Protein AF-X1ETN4-F1 (afdb_monomer_lite)

Structure (mmCIF, N/CA/C/O backbone):
data_AF-X1ETN4-F1
#
_entry.id   AF-X1ETN4-F1
#
loop_
_atom_site.group_PDB
_atom_site.id
_atom_site.type_symbol
_atom_site.label_atom_id
_atom_site.label_alt_id
_atom_site.label_comp_id
_atom_site.label_asym_id
_atom_site.label_entity_id
_atom_site.label_seq_id
_atom_site.pdbx_PDB_ins_code
_atom_site.Cartn_x
_atom_site.Cartn_y
_atom_site.Cartn_z
_atom_site.occupancy
_atom_site.B_iso_or_equiv
_atom_site.auth_seq_id
_atom_site.auth_comp_id
_atom_site.auth_asym_id
_atom_site.auth_atom_id
_atom_site.pdbx_PDB_model_num
ATOM 1 N N . MET A 1 1 ? -18.928 32.142 12.075 1.00 30.44 1 MET A N 1
ATOM 2 C CA . MET A 1 1 ? -20.300 32.038 11.541 1.00 30.44 1 MET A CA 1
ATOM 3 C C . MET A 1 1 ? -20.176 31.551 10.101 1.00 30.44 1 MET A C 1
ATOM 5 O O . MET A 1 1 ? -19.579 32.283 9.334 1.00 30.44 1 MET A O 1
ATOM 9 N N . VAL A 1 2 ? -20.582 30.291 9.838 1.00 30.86 2 VAL A N 1
ATOM 10 C CA . VAL A 1 2 ? -21.242 29.748 8.613 1.00 30.86 2 VAL A CA 1
ATOM 11 C C . VAL A 1 2 ? -20.652 30.211 7.255 1.00 30.86 2 VAL A C 1
ATOM 13 O O . VAL A 1 2 ? -20.646 31.397 6.988 1.00 30.86 2 VAL A O 1
ATOM 16 N N . LEU A 1 3 ? -20.233 29.414 6.263 1.00 30.58 3 LEU A N 1
ATOM 17 C CA . LEU A 1 3 ? -20.355 27.997 5.885 1.00 30.58 3 LEU A CA 1
ATOM 18 C C . LEU A 1 3 ? -19.811 27.899 4.432 1.00 30.58 3 LEU A C 1
ATOM 20 O O . LEU A 1 3 ? -19.770 28.910 3.739 1.00 30.58 3 LEU A O 1
ATOM 24 N N . MET A 1 4 ? -19.550 26.680 3.939 1.00 28.02 4 MET A N 1
ATOM 25 C CA . MET A 1 4 ? -19.381 26.313 2.509 1.00 28.02 4 MET A CA 1
ATOM 26 C C . MET A 1 4 ? -18.023 26.708 1.885 1.00 28.02 4 MET A C 1
ATOM 28 O O . MET A 1 4 ? -17.620 27.855 1.900 1.00 28.02 4 MET A O 1
ATOM 32 N N . ARG A 1 5 ? -17.243 25.814 1.266 1.00 34.69 5 ARG A N 1
ATOM 33 C CA . ARG A 1 5 ? -17.623 24.678 0.414 1.00 34.69 5 ARG A CA 1
ATOM 34 C C . ARG A 1 5 ? -16.649 23.498 0.591 1.00 34.69 5 ARG A C 1
ATOM 36 O O . ARG A 1 5 ? -15.653 23.393 -0.112 1.00 34.69 5 ARG A O 1
ATOM 43 N N . LYS A 1 6 ? -16.974 22.566 1.491 1.00 36.00 6 LYS A N 1
ATOM 44 C CA . LYS A 1 6 ? -16.513 21.168 1.419 1.00 36.00 6 LYS A CA 1
ATOM 45 C C . LYS A 1 6 ? -17.610 20.371 0.710 1.00 36.00 6 LYS A C 1
ATOM 47 O O . LYS A 1 6 ? -18.482 19.814 1.359 1.00 36.00 6 LYS A O 1
ATOM 52 N N . PHE A 1 7 ? -17.638 20.436 -0.618 1.00 32.41 7 PHE A N 1
ATOM 53 C CA . PHE A 1 7 ? -18.608 19.716 -1.456 1.00 32.41 7 PHE A CA 1
ATOM 54 C C . PHE A 1 7 ? -17.966 19.313 -2.794 1.00 32.41 7 PHE A C 1
ATOM 56 O O . PHE A 1 7 ? -18.530 19.502 -3.864 1.00 32.41 7 PHE A O 1
ATOM 63 N N . VAL A 1 8 ? -16.750 18.759 -2.737 1.00 37.81 8 VAL A N 1
ATOM 64 C CA . VAL A 1 8 ? -16.295 17.827 -3.781 1.00 37.81 8 VAL A CA 1
ATOM 65 C C . VAL A 1 8 ? -16.588 16.435 -3.237 1.00 37.81 8 VAL A C 1
ATOM 67 O O . VAL A 1 8 ? -15.765 15.741 -2.649 1.00 37.81 8 VAL A O 1
ATOM 70 N N . THR A 1 9 ? -17.879 16.147 -3.293 1.00 37.56 9 THR A N 1
ATOM 71 C CA . THR A 1 9 ? -18.594 14.960 -2.858 1.00 37.56 9 THR A CA 1
ATOM 72 C C . THR A 1 9 ? -18.119 13.751 -3.661 1.00 37.56 9 THR A C 1
ATOM 74 O O . THR A 1 9 ? -18.360 13.689 -4.860 1.00 37.56 9 THR A O 1
ATOM 77 N N . TRP A 1 10 ? -17.421 12.821 -3.000 1.00 40.84 10 TRP A N 1
ATOM 78 C CA . TRP A 1 10 ? -17.730 11.385 -2.818 1.00 40.84 10 TRP A CA 1
ATOM 79 C C . TRP A 1 10 ? -18.190 10.486 -3.983 1.00 40.84 10 TRP A C 1
ATOM 81 O O . TRP A 1 10 ? -18.099 9.268 -3.879 1.00 40.84 10 TRP A O 1
ATOM 91 N N . ILE A 1 11 ? -18.635 11.028 -5.106 1.00 35.44 11 ILE A N 1
ATOM 92 C CA . ILE A 1 11 ? -19.142 10.277 -6.251 1.00 35.44 11 ILE A CA 1
ATOM 93 C C . ILE A 1 11 ? -18.001 9.921 -7.213 1.00 35.44 11 ILE A C 1
ATOM 95 O O . ILE A 1 11 ? -18.063 8.886 -7.865 1.00 35.44 11 ILE A O 1
ATOM 99 N N . SER A 1 12 ? -16.900 10.679 -7.236 1.00 38.19 12 SER A N 1
ATOM 100 C CA . SER A 1 12 ? -15.812 10.431 -8.190 1.00 38.19 12 SER A CA 1
ATOM 101 C C . SER A 1 12 ? -15.029 9.144 -7.911 1.00 38.19 12 SER A C 1
ATOM 103 O O . SER A 1 12 ? -14.755 8.412 -8.847 1.00 38.19 12 SER A O 1
ATOM 105 N N . LEU A 1 13 ? -14.705 8.798 -6.660 1.00 41.38 13 LEU A N 1
ATOM 106 C CA . LEU A 1 13 ? -13.880 7.606 -6.383 1.00 41.38 13 LEU A CA 1
ATOM 107 C C . LEU A 1 13 ? -14.630 6.278 -6.551 1.00 41.38 13 LEU A C 1
ATOM 109 O O . LEU A 1 13 ? -14.029 5.294 -6.975 1.00 41.38 13 LEU A O 1
ATOM 113 N N . ILE A 1 14 ? -15.942 6.258 -6.299 1.00 42.84 14 ILE A N 1
ATOM 114 C CA . ILE A 1 14 ? -16.769 5.057 -6.486 1.00 42.84 14 ILE A CA 1
ATOM 115 C C . ILE A 1 14 ? -17.262 4.947 -7.944 1.00 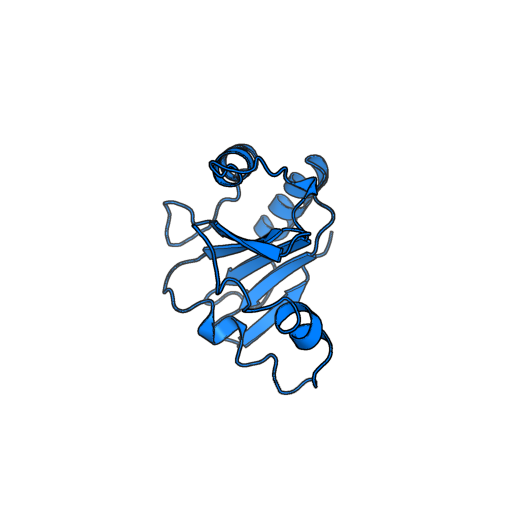42.84 14 ILE A C 1
ATOM 117 O O . ILE A 1 14 ? -17.285 3.838 -8.478 1.00 42.84 14 ILE A O 1
ATOM 121 N N . LEU A 1 15 ? -17.524 6.058 -8.661 1.00 37.41 15 LEU A N 1
ATOM 122 C CA . LEU A 1 15 ? -17.746 5.989 -10.119 1.00 37.41 15 LEU A CA 1
ATOM 123 C C . LEU A 1 15 ? -16.477 5.650 -10.921 1.00 37.41 15 LEU A C 1
ATOM 125 O O . LEU A 1 15 ? -16.603 5.082 -12.004 1.00 37.41 15 LEU A O 1
ATOM 129 N N . ILE A 1 16 ? -15.263 5.892 -10.407 1.00 47.34 16 ILE A N 1
ATOM 130 C CA . ILE A 1 16 ? -14.006 5.481 -11.072 1.00 47.34 16 ILE A CA 1
ATOM 131 C C . ILE A 1 16 ? -13.896 3.949 -11.231 1.00 47.34 16 ILE A C 1
ATOM 133 O O . ILE A 1 16 ? -13.210 3.471 -12.138 1.00 47.34 16 ILE A O 1
ATOM 137 N N . PHE A 1 17 ? -14.618 3.154 -10.435 1.00 43.12 17 PHE A N 1
ATOM 138 C CA . PHE A 1 17 ? -14.657 1.699 -10.615 1.00 43.12 17 PHE A CA 1
ATOM 139 C C . PHE A 1 17 ? -15.750 1.204 -11.577 1.00 43.12 17 PHE A C 1
ATOM 141 O O . PHE A 1 17 ? -15.640 0.069 -12.041 1.00 43.12 17 PHE A O 1
ATOM 148 N N . SER A 1 18 ? -16.735 2.039 -11.944 1.00 34.75 18 SER A N 1
ATOM 149 C CA . SER A 1 18 ? -17.891 1.631 -12.764 1.00 34.75 18 SER A CA 1
ATOM 150 C C . SER A 1 18 ? -17.960 2.260 -14.16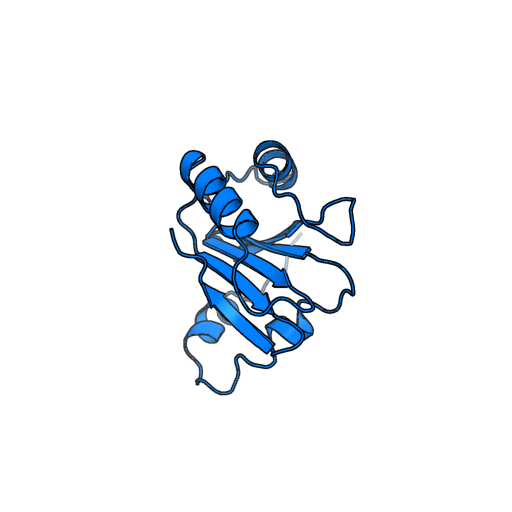5 1.00 34.75 18 SER A C 1
ATOM 152 O O . SER A 1 18 ? -18.863 1.922 -14.931 1.00 34.75 18 SER A O 1
ATOM 154 N N . VAL A 1 19 ? -17.028 3.140 -14.547 1.00 35.66 19 VAL A N 1
ATOM 155 C CA . VAL A 1 19 ? -17.011 3.760 -15.883 1.00 35.66 19 VAL A CA 1
ATOM 156 C C . VAL A 1 19 ? -15.902 3.144 -16.731 1.00 35.66 19 VAL A C 1
ATOM 158 O O . VAL A 1 19 ? -14.733 3.468 -16.561 1.00 35.66 19 VAL A O 1
ATOM 161 N N . SER A 1 20 ? -16.312 2.251 -17.637 1.00 36.12 20 SER A N 1
ATOM 162 C CA . SER A 1 20 ? -15.638 1.792 -18.864 1.00 36.12 20 SER A CA 1
ATOM 163 C C . SER A 1 20 ? -14.123 1.529 -18.798 1.00 36.12 20 SER A C 1
ATOM 165 O O . SER A 1 20 ? -13.312 2.425 -18.576 1.00 36.12 20 SER A O 1
ATOM 167 N N . MET A 1 21 ? -13.739 0.303 -19.158 1.00 38.09 21 MET A N 1
ATOM 168 C CA . MET A 1 21 ? -12.380 -0.246 -19.333 1.00 38.09 21 MET A CA 1
ATOM 169 C C . MET A 1 21 ? -11.331 0.617 -20.083 1.00 38.09 21 MET A C 1
ATOM 171 O O . MET A 1 21 ? -10.188 0.193 -20.191 1.00 38.09 21 MET A O 1
ATOM 175 N N . TRP A 1 22 ? -11.673 1.809 -20.576 1.00 36.47 22 TRP A N 1
ATOM 176 C CA . TRP A 1 22 ? -10.802 2.726 -21.319 1.00 36.47 22 TRP A CA 1
ATOM 177 C C . TRP A 1 22 ? -10.362 3.976 -20.522 1.00 36.47 22 TRP A C 1
ATOM 179 O O . TRP A 1 22 ? -9.412 4.643 -20.918 1.00 36.47 22 TRP A O 1
ATOM 189 N N . GLY A 1 23 ? -10.984 4.287 -19.373 1.00 38.00 23 GLY A N 1
ATOM 190 C CA . GLY A 1 23 ? -10.666 5.481 -18.563 1.00 38.00 23 GLY A CA 1
ATOM 191 C C . GLY A 1 23 ? -9.622 5.285 -17.449 1.00 38.00 23 GLY A C 1
ATOM 192 O O . GLY A 1 23 ? -9.083 6.262 -16.930 1.00 38.00 23 GLY A O 1
ATOM 193 N N . LYS A 1 24 ? -9.300 4.034 -17.085 1.00 47.88 24 LYS A N 1
ATOM 194 C CA . LYS A 1 24 ? -8.376 3.709 -15.973 1.00 47.88 24 LYS A CA 1
ATOM 195 C C . LYS A 1 24 ? -6.908 4.047 -16.264 1.00 47.88 24 LYS A C 1
ATOM 197 O O . LYS A 1 24 ? -6.150 4.312 -15.338 1.00 47.88 24 LYS A O 1
ATOM 202 N N . ILE A 1 25 ? -6.543 4.122 -17.543 1.00 48.12 25 ILE A N 1
ATOM 203 C CA . ILE A 1 25 ? -5.175 4.336 -18.046 1.00 48.12 25 ILE A CA 1
ATOM 204 C C . ILE A 1 25 ? -4.629 5.734 -17.666 1.00 48.12 25 ILE A C 1
ATOM 206 O O . ILE A 1 25 ? -3.425 5.953 -17.665 1.00 48.12 25 ILE A O 1
ATOM 210 N N . ASN A 1 26 ? -5.481 6.696 -17.286 1.00 54.69 26 ASN A N 1
ATOM 211 C CA . ASN A 1 26 ? -5.055 8.079 -17.015 1.00 54.69 26 ASN A CA 1
ATOM 212 C C . ASN A 1 26 ? -5.159 8.540 -15.556 1.00 54.69 26 ASN A C 1
ATOM 214 O O . ASN A 1 26 ? -4.799 9.679 -15.266 1.00 54.69 26 ASN A O 1
ATOM 218 N N . PHE A 1 27 ? -5.686 7.722 -14.643 1.00 63.88 27 PHE A N 1
ATOM 219 C CA . PHE A 1 27 ? -5.867 8.160 -13.256 1.00 63.88 27 PHE A CA 1
ATOM 220 C C . PHE A 1 27 ? -4.584 7.986 -12.437 1.00 63.88 27 PHE A C 1
ATOM 222 O O . PHE A 1 27 ? -4.079 8.956 -11.877 1.00 63.88 27 PHE A O 1
ATOM 229 N N . PHE A 1 28 ? -4.010 6.780 -12.423 1.00 65.25 28 PHE A N 1
ATOM 230 C CA . PHE A 1 28 ? -2.799 6.505 -11.645 1.00 65.25 28 PHE A CA 1
ATOM 231 C C . PHE A 1 28 ? -1.563 7.201 -12.216 1.00 65.25 28 PHE A C 1
ATOM 233 O O . PHE A 1 28 ? -0.763 7.723 -11.452 1.00 65.25 28 PHE A O 1
ATOM 240 N N . SER A 1 29 ? -1.445 7.330 -13.538 1.00 61.12 29 SER A N 1
ATOM 241 C CA . SER A 1 29 ? -0.358 8.097 -14.164 1.00 61.12 29 SER A CA 1
ATOM 242 C C . SER A 1 29 ? -0.346 9.579 -13.768 1.00 61.12 29 SER A C 1
ATOM 244 O O . SER A 1 29 ? 0.720 10.185 -13.713 1.00 61.12 29 SER A O 1
ATOM 246 N N . LYS A 1 30 ? -1.513 10.157 -13.447 1.00 68.00 30 LYS A N 1
ATOM 247 C CA . LYS A 1 30 ? -1.636 11.519 -12.903 1.00 68.00 30 LYS A CA 1
ATOM 248 C C . LYS A 1 30 ? -1.445 11.583 -11.389 1.00 68.00 30 LYS A C 1
ATOM 250 O O . LYS A 1 30 ? -1.058 12.631 -10.887 1.00 68.00 30 LYS A O 1
ATOM 255 N N . LEU A 1 31 ? -1.746 10.496 -10.675 1.00 68.12 31 LEU A N 1
ATOM 256 C CA . LEU A 1 31 ? -1.572 10.395 -9.224 1.00 68.12 31 LEU A CA 1
ATOM 257 C C . LEU A 1 31 ? -0.097 10.185 -8.842 1.00 68.12 31 LEU A C 1
ATOM 259 O O . LEU A 1 31 ? 0.374 10.779 -7.882 1.00 68.12 31 LEU A O 1
ATOM 263 N N . PHE A 1 32 ? 0.630 9.378 -9.618 1.00 70.69 32 PHE A N 1
ATOM 264 C CA . PHE A 1 32 ? 2.033 9.023 -9.403 1.00 70.69 32 PHE A CA 1
ATOM 265 C C . PHE A 1 32 ? 2.941 9.793 -10.364 1.00 70.69 32 PHE A C 1
ATOM 267 O O . PHE A 1 32 ? 3.436 9.274 -11.373 1.00 70.69 32 PHE A O 1
ATOM 274 N N . THR A 1 33 ? 3.140 11.069 -10.057 1.00 72.19 33 THR A N 1
ATOM 275 C CA . THR A 1 33 ? 4.007 11.955 -10.852 1.00 72.19 33 THR A CA 1
ATOM 276 C C . THR A 1 33 ? 5.475 11.804 -10.473 1.00 72.19 33 THR A C 1
ATOM 278 O O . THR A 1 33 ? 6.357 12.038 -11.299 1.00 72.19 33 THR A O 1
ATOM 281 N N . GLU A 1 34 ? 5.730 11.337 -9.257 1.00 70.31 34 GLU A N 1
ATOM 282 C CA . GLU A 1 34 ? 7.042 11.300 -8.640 1.00 70.31 34 GLU A CA 1
ATOM 283 C C . GLU A 1 34 ? 7.991 10.304 -9.335 1.00 70.31 34 GLU A C 1
ATOM 285 O O . GLU A 1 34 ? 7.535 9.329 -9.950 1.00 70.31 34 GLU A O 1
ATOM 290 N N . PRO A 1 35 ? 9.313 10.556 -9.283 1.00 69.69 35 PRO A N 1
ATOM 291 C CA . PRO A 1 35 ? 10.344 9.638 -9.760 1.00 69.69 35 PRO A CA 1
ATOM 292 C C . PRO A 1 35 ? 10.795 8.630 -8.685 1.00 69.69 35 PRO A C 1
ATOM 294 O O . PRO A 1 35 ? 11.785 7.944 -8.900 1.00 69.69 35 PRO A O 1
ATOM 297 N N . ILE A 1 36 ? 10.080 8.556 -7.555 1.00 74.44 36 ILE A N 1
ATOM 298 C CA . ILE A 1 36 ? 10.363 7.669 -6.418 1.00 74.44 36 ILE A CA 1
ATOM 299 C C . ILE A 1 36 ? 9.196 6.716 -6.164 1.00 74.44 36 ILE A C 1
ATOM 301 O O . ILE A 1 36 ? 8.059 6.979 -6.588 1.00 74.44 36 ILE A O 1
ATOM 305 N N . GLU A 1 37 ? 9.464 5.596 -5.502 1.00 77.06 37 GLU A N 1
ATOM 306 C CA . GLU A 1 37 ? 8.407 4.673 -5.094 1.00 77.06 37 GLU A CA 1
ATOM 307 C C . GLU A 1 37 ? 7.590 5.294 -3.949 1.00 77.06 37 GLU A C 1
ATOM 309 O O . GLU A 1 37 ? 8.123 5.815 -2.972 1.00 77.06 37 GLU A O 1
ATOM 314 N N . VAL A 1 38 ? 6.265 5.264 -4.080 1.00 83.56 38 VAL A N 1
ATOM 315 C CA . VAL A 1 38 ? 5.277 5.810 -3.145 1.00 83.56 38 VAL A CA 1
ATOM 316 C C . VAL A 1 38 ? 4.145 4.797 -2.908 1.00 83.56 38 VAL A C 1
ATOM 318 O O . VAL A 1 38 ? 3.688 4.080 -3.800 1.00 83.56 38 VAL A O 1
ATOM 321 N N . LEU A 1 39 ? 3.631 4.773 -1.681 1.00 86.88 39 LEU A N 1
ATOM 322 C CA . LEU A 1 39 ? 2.373 4.129 -1.326 1.00 86.88 39 LEU A CA 1
ATOM 323 C C . LEU A 1 39 ? 1.278 5.185 -1.216 1.00 86.88 39 LEU A C 1
ATOM 325 O O . LEU A 1 39 ? 1.367 6.115 -0.411 1.00 86.88 39 LEU A O 1
ATOM 329 N N . TYR A 1 40 ? 0.205 5.004 -1.976 1.00 89.50 40 TYR A N 1
ATOM 330 C CA . TYR A 1 40 ? -1.054 5.699 -1.739 1.00 89.50 40 TYR A CA 1
ATOM 331 C C . TYR A 1 40 ? -2.000 4.779 -0.990 1.00 89.50 40 TYR A C 1
ATOM 333 O O . TYR A 1 40 ? -2.251 3.647 -1.395 1.00 89.50 40 TYR A O 1
ATOM 341 N N . ILE A 1 41 ? -2.538 5.282 0.108 1.00 90.88 41 ILE A N 1
ATOM 342 C CA . ILE A 1 41 ? -3.394 4.538 1.019 1.00 90.88 41 ILE A CA 1
ATOM 343 C C . ILE A 1 41 ? -4.736 5.259 1.052 1.00 90.88 41 ILE A C 1
ATOM 345 O O . ILE A 1 41 ? -4.799 6.471 1.239 1.00 90.88 41 ILE A O 1
ATOM 349 N N . ILE A 1 42 ? -5.817 4.520 0.843 1.00 91.25 42 ILE A N 1
ATOM 350 C CA . ILE A 1 42 ? -7.179 5.043 0.859 1.00 91.25 42 ILE A CA 1
ATOM 351 C C . ILE A 1 42 ? -7.926 4.329 1.971 1.00 91.25 42 ILE A C 1
ATOM 353 O O . ILE A 1 42 ? -8.029 3.100 1.977 1.00 91.25 42 ILE A O 1
ATOM 357 N N . MET A 1 43 ? -8.463 5.101 2.904 1.00 92.75 43 MET A N 1
ATOM 358 C CA . MET A 1 43 ? -9.251 4.587 4.017 1.00 92.75 43 MET A CA 1
ATOM 359 C C . MET A 1 43 ? -10.681 4.259 3.574 1.00 92.75 43 MET A C 1
ATOM 361 O O . MET A 1 43 ? -11.156 4.726 2.541 1.00 92.75 43 MET A O 1
ATOM 365 N N . LYS A 1 44 ? -11.408 3.468 4.368 1.00 91.56 44 LYS A N 1
ATOM 366 C CA . LYS A 1 44 ? -12.815 3.103 4.111 1.00 91.56 44 LYS A CA 1
ATOM 367 C C . LYS A 1 44 ? -13.765 4.297 4.054 1.00 91.56 44 LYS A C 1
ATOM 369 O O . LYS A 1 44 ? -14.797 4.215 3.399 1.00 91.56 44 LYS A O 1
ATOM 374 N N . ASP A 1 45 ? -13.418 5.396 4.715 1.00 88.12 45 ASP A N 1
ATOM 375 C CA . ASP A 1 45 ? -14.139 6.667 4.622 1.00 88.12 45 ASP A CA 1
ATOM 376 C C . ASP A 1 45 ? -13.604 7.584 3.507 1.00 88.12 45 ASP A C 1
ATOM 378 O O . ASP A 1 45 ? -13.918 8.770 3.468 1.00 88.12 45 ASP A O 1
ATOM 382 N N . GLY A 1 46 ? -12.776 7.052 2.609 1.00 84.94 46 GLY A N 1
ATOM 383 C CA . GLY A 1 46 ? -12.224 7.772 1.470 1.00 84.94 46 GLY A CA 1
ATOM 384 C C . GLY A 1 46 ? -11.077 8.724 1.804 1.00 84.94 46 GLY A C 1
ATOM 385 O O . GLY A 1 46 ? -10.584 9.381 0.887 1.00 84.94 46 GLY A O 1
ATOM 386 N N . ALA A 1 47 ? -10.629 8.817 3.062 1.00 86.50 47 ALA A N 1
ATOM 387 C CA . ALA A 1 47 ? -9.482 9.651 3.405 1.00 86.50 47 ALA A CA 1
ATOM 388 C C . ALA A 1 47 ? -8.204 9.139 2.705 1.00 86.50 47 ALA A C 1
ATOM 390 O O . ALA A 1 47 ? -7.894 7.949 2.809 1.00 86.50 47 ALA A O 1
ATOM 391 N N . PRO A 1 48 ? -7.460 10.001 1.988 1.00 88.50 48 PRO A N 1
ATOM 392 C CA . PRO A 1 48 ? -6.211 9.611 1.350 1.00 88.50 48 PRO A CA 1
ATOM 393 C C . PRO A 1 48 ? -5.009 9.860 2.268 1.00 88.50 48 PRO A C 1
ATOM 395 O O . PRO A 1 48 ? -4.924 10.884 2.946 1.00 88.50 48 PRO A O 1
ATOM 398 N N . PHE A 1 49 ? -4.041 8.953 2.216 1.00 87.56 49 PHE A N 1
ATOM 399 C CA . PHE A 1 49 ? -2.726 9.075 2.832 1.00 87.56 49 PHE A CA 1
ATOM 400 C C . PHE A 1 49 ? -1.651 8.742 1.800 1.00 87.56 49 PHE A C 1
ATOM 402 O O . PHE A 1 49 ? -1.858 7.929 0.898 1.00 87.56 49 PHE A O 1
ATOM 409 N N . ARG A 1 50 ? -0.491 9.379 1.945 1.00 85.12 50 ARG A N 1
ATOM 410 C CA . ARG A 1 50 ? 0.693 9.141 1.122 1.00 85.12 50 ARG A CA 1
ATOM 411 C C . ARG A 1 50 ? 1.830 8.723 2.043 1.00 85.12 50 ARG A C 1
ATOM 413 O O . ARG A 1 50 ? 2.099 9.418 3.020 1.00 85.12 50 ARG A O 1
ATOM 420 N N . TYR A 1 51 ? 2.485 7.617 1.726 1.00 81.88 51 TYR A N 1
ATOM 421 C CA . TYR A 1 51 ? 3.623 7.090 2.470 1.00 81.88 51 TYR A CA 1
ATOM 422 C C . TYR A 1 51 ? 4.787 6.841 1.509 1.00 81.88 51 TYR A C 1
ATOM 424 O O . TYR A 1 51 ? 4.594 6.355 0.402 1.00 81.88 51 TYR A O 1
ATOM 432 N N . THR A 1 52 ? 5.993 7.201 1.926 1.00 73.75 52 THR A N 1
ATOM 433 C CA . THR A 1 52 ? 7.242 6.960 1.196 1.00 73.75 52 THR A CA 1
ATOM 434 C C . THR A 1 52 ? 8.302 6.591 2.223 1.00 73.75 52 THR A C 1
ATOM 436 O O . THR A 1 52 ? 8.276 7.121 3.336 1.00 73.75 52 THR A O 1
ATOM 439 N N . SER A 1 53 ? 9.213 5.687 1.879 1.00 67.50 53 SER A N 1
ATOM 440 C CA . SER A 1 53 ? 10.419 5.449 2.676 1.00 67.50 53 SER A CA 1
ATOM 441 C C . SER A 1 53 ? 11.445 6.562 2.413 1.00 67.50 53 SER A C 1
ATOM 443 O O . SER A 1 53 ? 11.333 7.314 1.442 1.00 67.50 53 SER A O 1
ATOM 445 N N . PHE A 1 54 ? 12.444 6.678 3.293 1.00 56.75 54 PHE A N 1
ATOM 446 C CA . PHE A 1 54 ? 13.612 7.546 3.079 1.00 56.75 54 PHE A CA 1
ATOM 447 C C . PHE A 1 54 ? 14.546 7.029 1.973 1.00 56.75 54 PHE A C 1
ATOM 449 O O . PHE A 1 54 ? 15.317 7.804 1.416 1.00 56.75 54 PHE A O 1
ATOM 456 N N . ASP A 1 55 ? 14.492 5.729 1.671 1.00 56.88 55 ASP A N 1
ATOM 457 C CA . ASP A 1 55 ? 15.215 5.119 0.558 1.00 56.88 55 ASP A CA 1
ATOM 458 C C . ASP A 1 55 ? 14.342 5.220 -0.699 1.00 56.88 55 ASP A C 1
ATOM 460 O O . ASP A 1 55 ? 13.462 4.397 -0.936 1.00 56.88 55 ASP A O 1
ATOM 464 N N . GLU A 1 56 ? 14.558 6.278 -1.480 1.00 55.66 56 GLU A N 1
ATOM 465 C CA . GLU A 1 56 ? 13.776 6.648 -2.672 1.00 55.66 56 GLU A CA 1
ATOM 466 C C . GLU A 1 56 ? 13.698 5.550 -3.756 1.00 55.66 56 GLU A C 1
ATOM 468 O O . GLU A 1 56 ? 12.899 5.664 -4.689 1.00 55.66 56 GLU A O 1
ATOM 473 N N . ASN A 1 57 ? 14.501 4.486 -3.629 1.00 54.94 57 ASN A N 1
ATOM 474 C CA . ASN A 1 57 ? 14.548 3.360 -4.558 1.00 54.94 57 ASN A CA 1
ATOM 475 C C . ASN A 1 57 ? 13.727 2.140 -4.121 1.00 54.94 57 ASN A C 1
ATOM 477 O O . ASN A 1 57 ? 13.518 1.261 -4.954 1.00 54.94 57 ASN A O 1
ATOM 481 N N . ARG A 1 58 ? 13.334 2.034 -2.840 1.00 61.72 58 ARG A N 1
ATOM 482 C CA . ARG A 1 58 ? 12.581 0.886 -2.306 1.00 61.72 58 ARG A CA 1
ATOM 483 C C . ARG A 1 58 ? 11.693 1.285 -1.140 1.00 61.72 58 ARG A C 1
ATOM 485 O O . ARG A 1 58 ? 12.183 1.751 -0.106 1.00 61.72 58 ARG A O 1
ATOM 492 N N . ILE A 1 59 ? 10.399 0.990 -1.232 1.00 69.75 59 ILE A N 1
ATOM 493 C CA . ILE A 1 59 ? 9.509 1.148 -0.077 1.00 69.75 59 ILE A CA 1
ATOM 494 C C . ILE A 1 59 ? 9.552 -0.083 0.815 1.00 69.75 59 ILE A C 1
ATOM 496 O O . ILE A 1 59 ? 9.014 -1.145 0.498 1.00 69.75 59 ILE A O 1
ATOM 500 N N . TRP A 1 60 ? 10.115 0.099 2.005 1.00 70.19 60 TRP A N 1
ATOM 501 C CA . TRP A 1 60 ? 9.899 -0.832 3.099 1.00 70.19 60 TRP A CA 1
ATOM 502 C C . TRP A 1 60 ? 8.661 -0.424 3.895 1.00 70.19 60 TRP A C 1
ATOM 504 O O . TRP A 1 60 ? 8.634 0.621 4.543 1.00 70.19 60 TRP A O 1
ATOM 514 N N . LEU A 1 61 ? 7.624 -1.253 3.843 1.00 75.56 61 LEU A N 1
ATOM 515 C CA . LEU A 1 61 ? 6.359 -0.997 4.517 1.00 75.56 61 LEU A CA 1
ATOM 516 C C . LEU A 1 61 ? 6.443 -1.496 5.969 1.00 75.56 61 LEU A C 1
ATOM 518 O O . LEU A 1 61 ? 6.171 -2.659 6.259 1.00 75.56 61 LEU A O 1
ATOM 522 N N . ASN A 1 62 ? 6.857 -0.619 6.889 1.00 82.38 62 ASN A N 1
ATOM 523 C CA . ASN A 1 62 ? 6.834 -0.902 8.325 1.00 82.38 62 ASN A CA 1
ATOM 524 C C . ASN A 1 62 ? 5.439 -0.600 8.896 1.00 82.38 62 ASN A C 1
ATOM 526 O O . ASN A 1 62 ? 4.983 0.546 8.877 1.00 82.38 62 ASN A O 1
ATOM 530 N N . VAL A 1 63 ? 4.758 -1.623 9.420 1.00 85.38 63 VAL A N 1
ATOM 531 C CA . VAL A 1 63 ? 3.376 -1.485 9.901 1.00 85.38 63 VAL A CA 1
ATOM 532 C C . VAL A 1 63 ? 3.259 -0.523 11.087 1.00 85.38 63 VAL A C 1
ATOM 534 O O . VAL A 1 63 ? 2.325 0.276 11.122 1.00 85.38 63 VAL A O 1
ATOM 537 N N . GLU A 1 64 ? 4.208 -0.520 12.026 1.00 84.38 64 GLU A N 1
ATOM 538 C CA . GLU A 1 64 ? 4.170 0.410 13.161 1.00 84.38 64 GLU A CA 1
ATOM 539 C C . GLU A 1 64 ? 4.329 1.866 12.715 1.00 84.38 64 GLU A C 1
ATOM 541 O O . GLU A 1 64 ? 3.658 2.763 13.231 1.00 84.38 64 GLU A O 1
ATOM 546 N N . GLU A 1 65 ? 5.222 2.123 11.759 1.00 83.50 65 GLU A N 1
ATOM 547 C CA . GLU A 1 65 ? 5.392 3.456 11.182 1.00 83.50 65 GLU A CA 1
ATOM 548 C C . GLU A 1 65 ? 4.154 3.884 10.403 1.00 83.50 65 GLU A C 1
ATOM 550 O O . GLU A 1 65 ? 3.714 5.029 10.534 1.00 83.50 65 GLU A O 1
ATOM 555 N N . MET A 1 66 ? 3.546 2.962 9.655 1.00 86.69 66 MET A N 1
ATOM 556 C CA . MET A 1 66 ? 2.283 3.208 8.972 1.00 86.69 66 MET A CA 1
ATOM 557 C C . MET A 1 66 ? 1.182 3.572 9.975 1.00 86.69 66 MET A C 1
ATOM 559 O O . MET A 1 66 ? 0.525 4.594 9.809 1.00 86.69 66 MET A O 1
ATOM 563 N N . GLU A 1 67 ? 1.021 2.829 11.069 1.00 87.38 67 GLU A N 1
ATOM 564 C CA . GL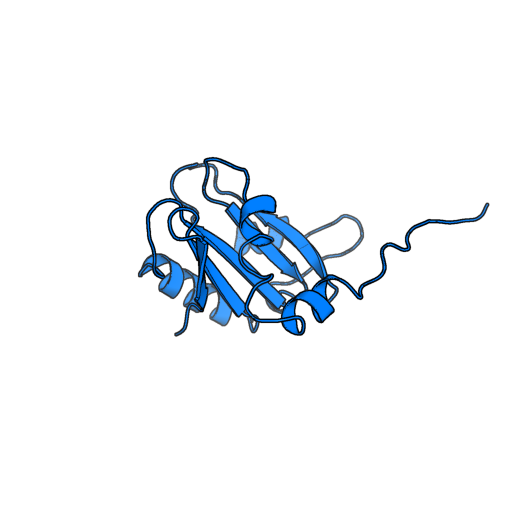U A 1 67 ? 0.048 3.152 12.122 1.00 87.38 67 GLU A CA 1
ATOM 565 C C . GLU A 1 67 ? 0.304 4.503 12.805 1.00 87.38 67 GLU A C 1
ATOM 567 O O . GLU A 1 67 ? -0.636 5.163 13.263 1.00 87.38 67 GLU A O 1
ATOM 572 N N . ARG A 1 68 ? 1.565 4.942 12.894 1.00 85.06 68 ARG A N 1
ATOM 573 C CA . ARG A 1 68 ? 1.905 6.297 13.359 1.00 85.06 68 ARG A CA 1
ATOM 574 C C . ARG A 1 68 ? 1.532 7.348 12.311 1.00 85.06 68 ARG A C 1
ATOM 576 O O . ARG A 1 68 ? 0.959 8.368 12.683 1.00 85.06 68 ARG A O 1
ATOM 583 N N . GLY A 1 69 ? 1.806 7.089 11.031 1.00 84.25 69 GLY A N 1
ATOM 584 C CA . GLY A 1 69 ? 1.484 7.976 9.907 1.00 84.25 69 GLY A CA 1
ATOM 585 C C . GLY A 1 69 ? -0.015 8.104 9.617 1.00 84.25 69 GLY A C 1
ATOM 586 O O . GLY A 1 69 ? -0.467 9.126 9.108 1.00 84.25 69 GLY A O 1
ATOM 587 N N . LEU A 1 70 ? -0.810 7.111 10.016 1.00 87.75 70 LEU A N 1
ATOM 588 C CA . LEU A 1 70 ? -2.272 7.099 9.920 1.00 87.75 70 LEU A CA 1
ATOM 589 C C . LEU A 1 70 ? -2.975 7.881 11.050 1.00 87.75 70 LEU A C 1
ATOM 591 O O . LEU A 1 70 ? -4.190 7.774 11.244 1.00 87.75 70 LEU A O 1
ATOM 595 N N . ARG A 1 71 ? -2.230 8.684 11.818 1.00 86.25 71 ARG A N 1
ATOM 596 C CA . ARG A 1 71 ? -2.780 9.583 12.838 1.00 86.25 71 ARG A CA 1
ATOM 597 C C . ARG A 1 71 ? -2.905 10.992 12.275 1.00 86.25 71 ARG A C 1
ATOM 599 O O . ARG A 1 71 ? -1.910 11.613 11.919 1.00 86.25 71 ARG A O 1
ATOM 606 N N . THR A 1 72 ? -4.121 11.518 12.251 1.00 76.81 72 THR A N 1
ATOM 607 C CA . THR A 1 72 ? -4.392 12.935 11.989 1.00 76.81 72 THR A CA 1
ATOM 608 C C . THR A 1 72 ? -4.813 13.626 13.292 1.00 76.81 72 THR A C 1
ATOM 610 O O . THR A 1 72 ? -5.165 12.939 14.256 1.00 76.81 72 THR A O 1
ATOM 613 N N . PRO A 1 73 ? -4.800 14.971 13.364 1.00 79.94 73 PRO A N 1
ATOM 614 C CA . PRO A 1 73 ? -5.287 15.693 14.544 1.00 79.94 73 PRO A CA 1
ATOM 615 C C . PRO A 1 73 ? -6.734 15.339 14.919 1.00 79.94 73 PRO A C 1
ATOM 617 O O . PRO A 1 73 ? -7.077 15.305 16.097 1.00 79.94 73 PRO A O 1
ATOM 620 N N . ASP A 1 74 ? -7.557 15.036 13.913 1.00 80.81 74 ASP A N 1
ATOM 621 C CA . ASP A 1 74 ? -8.997 14.821 14.070 1.00 80.81 74 ASP A CA 1
ATOM 622 C C . ASP A 1 74 ? -9.379 13.339 14.199 1.00 80.81 74 ASP A C 1
ATOM 624 O O . ASP A 1 74 ? -10.490 13.016 14.623 1.00 80.81 74 ASP A O 1
ATOM 628 N N . LYS A 1 75 ? -8.496 12.416 13.791 1.00 83.94 75 LYS A N 1
ATOM 629 C CA . LYS A 1 75 ? -8.809 10.987 13.736 1.00 83.94 75 LYS A CA 1
ATOM 630 C C . LYS A 1 75 ? -7.565 10.114 13.830 1.00 83.94 75 LYS A C 1
ATOM 632 O O . LYS A 1 75 ? -6.539 10.358 13.204 1.00 83.94 75 LYS A O 1
ATOM 637 N N . LYS A 1 76 ? -7.697 9.015 14.566 1.00 89.44 76 LYS A N 1
ATOM 638 C CA . LYS A 1 76 ? -6.707 7.941 14.610 1.00 89.44 76 LYS A CA 1
ATOM 639 C C . LYS A 1 76 ? -7.240 6.756 13.821 1.00 89.44 76 LYS A C 1
ATOM 641 O O . LYS A 1 76 ? -8.178 6.106 14.277 1.00 89.44 76 LYS A O 1
ATOM 646 N N . TYR A 1 77 ? -6.664 6.497 12.654 1.00 92.00 77 TYR A N 1
ATOM 647 C CA . TYR A 1 77 ? -7.011 5.317 11.876 1.00 92.00 77 TYR A CA 1
ATOM 648 C C . TYR A 1 77 ? -6.168 4.108 12.289 1.00 92.00 77 TYR A C 1
ATOM 650 O O . TYR A 1 77 ? -5.063 4.248 12.816 1.00 92.00 77 TYR A O 1
ATOM 658 N N . SER A 1 78 ? -6.703 2.920 12.031 1.00 93.50 78 SER A N 1
ATOM 659 C CA . SER A 1 78 ? -6.014 1.636 12.145 1.00 93.50 78 SER A CA 1
ATOM 660 C C . SER A 1 78 ? -5.733 1.036 10.765 1.00 93.50 78 SER A C 1
ATOM 662 O O . SER A 1 78 ? -6.370 1.404 9.775 1.00 93.50 78 SER A O 1
ATOM 664 N N . ILE A 1 79 ? -4.841 0.045 10.694 1.00 94.75 79 ILE A N 1
ATOM 665 C CA . ILE A 1 79 ? -4.609 -0.739 9.467 1.00 94.75 79 ILE A CA 1
ATOM 666 C C . ILE A 1 79 ? -5.909 -1.373 8.947 1.00 94.75 79 ILE A C 1
ATOM 668 O O . ILE A 1 79 ? -6.151 -1.439 7.741 1.00 94.75 79 ILE A O 1
ATOM 672 N N . SER A 1 80 ? -6.799 -1.783 9.853 1.00 95.31 80 SER A N 1
ATOM 673 C CA . SER A 1 80 ? -8.093 -2.371 9.496 1.00 95.31 80 SER A CA 1
ATOM 674 C C . SER A 1 80 ? -9.070 -1.384 8.841 1.00 95.31 80 SER A C 1
ATOM 676 O O . SER A 1 80 ? -10.045 -1.812 8.213 1.00 95.31 80 SER A O 1
ATOM 678 N N . ASP A 1 81 ? -8.814 -0.078 8.949 1.00 94.94 81 ASP A N 1
ATOM 679 C CA . ASP A 1 81 ? -9.602 0.976 8.306 1.00 94.94 81 ASP A CA 1
ATOM 680 C C . ASP A 1 81 ? -9.161 1.246 6.867 1.00 94.94 81 ASP A C 1
ATOM 682 O O . ASP A 1 81 ? -9.849 1.972 6.148 1.00 94.94 81 ASP A O 1
ATOM 686 N N . ILE A 1 82 ? -8.038 0.677 6.427 1.00 94.50 82 ILE A N 1
ATOM 687 C CA . ILE A 1 82 ? -7.556 0.842 5.060 1.00 94.50 82 ILE A CA 1
ATOM 688 C C . ILE A 1 82 ? -8.453 0.039 4.109 1.00 94.50 82 ILE A C 1
ATOM 690 O O . ILE A 1 82 ? -8.706 -1.151 4.310 1.00 94.50 82 ILE A O 1
ATOM 694 N N . ALA A 1 83 ? -8.930 0.695 3.053 1.00 93.94 83 ALA A N 1
ATOM 695 C CA . ALA A 1 83 ? -9.685 0.072 1.972 1.00 93.94 83 ALA A CA 1
ATOM 696 C C . ALA A 1 83 ? -8.784 -0.346 0.805 1.00 93.94 83 ALA A C 1
ATOM 698 O O . ALA A 1 83 ? -8.979 -1.423 0.243 1.00 93.94 83 ALA A O 1
ATOM 699 N N . ILE A 1 84 ? -7.818 0.495 0.425 1.00 93.56 84 ILE A N 1
ATOM 700 C CA . ILE A 1 84 ? -6.937 0.258 -0.725 1.00 93.56 84 ILE A CA 1
ATOM 701 C C . ILE A 1 84 ? -5.525 0.752 -0.396 1.00 93.56 84 ILE A C 1
ATOM 703 O O . ILE A 1 84 ? -5.363 1.841 0.147 1.00 93.56 84 ILE A O 1
ATOM 707 N N . ILE A 1 85 ? -4.516 -0.029 -0.766 1.00 92.44 85 ILE A N 1
ATOM 708 C CA . ILE A 1 85 ? -3.109 0.365 -0.851 1.00 92.44 85 ILE A CA 1
ATOM 709 C C . ILE A 1 85 ? -2.702 0.266 -2.320 1.00 92.44 85 ILE A C 1
ATOM 711 O O . ILE A 1 85 ? -3.028 -0.717 -2.983 1.00 92.44 85 ILE A O 1
ATOM 715 N N . ILE A 1 86 ? -2.015 1.281 -2.834 1.00 91.31 86 ILE A N 1
ATOM 716 C CA . ILE A 1 86 ? -1.478 1.318 -4.193 1.00 91.31 86 ILE A CA 1
ATOM 717 C C . ILE A 1 86 ? 0.013 1.633 -4.100 1.00 91.31 86 ILE A C 1
ATOM 719 O O . ILE A 1 86 ? 0.375 2.729 -3.682 1.00 91.31 86 ILE A O 1
ATOM 723 N N . HIS A 1 87 ? 0.855 0.688 -4.500 1.00 89.88 87 HIS A N 1
ATOM 724 C CA . HIS A 1 87 ? 2.308 0.821 -4.571 1.00 89.88 87 HIS A CA 1
ATOM 725 C C . HIS A 1 87 ? 2.721 1.068 -6.021 1.00 89.88 87 HIS A C 1
ATOM 727 O O . HIS A 1 87 ? 2.375 0.261 -6.884 1.00 89.88 87 HIS A O 1
ATOM 733 N N . ASN A 1 88 ? 3.413 2.170 -6.330 1.00 87.25 88 ASN A N 1
ATOM 734 C CA . ASN A 1 88 ? 3.953 2.345 -7.681 1.00 87.25 88 ASN A CA 1
ATOM 735 C C . ASN A 1 88 ? 5.329 1.711 -7.844 1.00 87.25 88 ASN A C 1
ATOM 737 O O . ASN A 1 88 ? 6.264 2.052 -7.133 1.00 87.25 88 ASN A O 1
ATOM 741 N N . HIS A 1 89 ? 5.456 0.907 -8.893 1.00 84.88 89 HIS A N 1
ATOM 742 C CA . HIS A 1 89 ? 6.729 0.436 -9.420 1.00 84.88 89 HIS A CA 1
ATOM 743 C C . HIS A 1 89 ? 7.096 1.231 -10.671 1.00 84.88 89 HIS A C 1
ATOM 745 O O . HIS A 1 89 ? 6.238 1.548 -11.504 1.00 84.88 89 HIS A O 1
ATOM 751 N N . PHE A 1 90 ? 8.379 1.536 -10.854 1.00 78.31 90 PHE A N 1
ATOM 752 C CA . PHE A 1 90 ? 8.843 2.193 -12.084 1.00 78.31 90 PHE A CA 1
ATOM 753 C C . PHE A 1 90 ? 9.024 1.211 -13.225 1.00 78.31 90 PHE A C 1
ATOM 755 O O . PHE A 1 90 ? 8.560 1.466 -14.337 1.00 78.31 90 PHE A O 1
ATOM 762 N N . ILE A 1 91 ? 9.724 0.113 -12.948 1.00 73.81 91 ILE A N 1
ATOM 763 C CA . ILE A 1 91 ? 10.195 -0.833 -13.959 1.00 73.81 91 ILE A CA 1
ATOM 764 C C . ILE A 1 91 ? 9.475 -2.165 -13.801 1.00 73.81 91 ILE A C 1
ATOM 766 O O . ILE A 1 91 ? 8.968 -2.688 -14.797 1.00 73.81 91 ILE A O 1
ATOM 770 N N . GLU A 1 92 ? 9.420 -2.678 -12.574 1.00 75.38 92 GLU A N 1
ATOM 771 C CA . GLU A 1 92 ? 8.786 -3.952 -12.250 1.00 75.38 92 GLU A CA 1
ATOM 772 C C . GLU A 1 92 ? 7.312 -3.927 -12.654 1.00 75.38 92 GLU A C 1
ATOM 774 O O . GLU A 1 92 ? 6.588 -2.950 -12.447 1.00 75.38 92 GLU A O 1
ATOM 779 N N . ASP A 1 93 ? 6.907 -4.966 -13.372 1.00 72.19 93 ASP A N 1
ATOM 780 C CA . ASP A 1 93 ? 5.592 -5.103 -13.975 1.00 72.19 93 ASP A CA 1
ATOM 781 C C . ASP A 1 93 ? 4.720 -6.119 -13.246 1.00 72.19 93 ASP A C 1
ATOM 783 O O . ASP A 1 93 ? 3.641 -6.416 -13.739 1.00 72.19 93 ASP A O 1
ATOM 787 N N . GLU A 1 94 ? 5.141 -6.613 -12.083 1.00 81.62 94 GLU A N 1
ATOM 788 C CA . GLU A 1 94 ? 4.402 -7.569 -11.262 1.00 81.62 94 GLU A CA 1
ATOM 789 C C . GLU A 1 94 ? 4.710 -7.364 -9.773 1.00 81.62 94 GLU A C 1
ATOM 791 O O . GLU A 1 94 ? 5.627 -6.636 -9.405 1.00 81.62 94 GLU A O 1
ATOM 796 N N . ALA A 1 95 ? 3.931 -8.008 -8.901 1.00 84.44 95 ALA A N 1
ATOM 797 C CA . ALA A 1 95 ? 4.191 -7.992 -7.466 1.00 84.44 95 ALA A CA 1
ATOM 798 C C . ALA A 1 95 ? 5.472 -8.771 -7.136 1.00 84.44 95 ALA A C 1
ATOM 800 O O . ALA A 1 95 ? 5.564 -9.967 -7.433 1.00 84.44 95 ALA A O 1
ATOM 801 N N . SER A 1 96 ? 6.412 -8.110 -6.467 1.00 86.12 96 SER A N 1
ATOM 802 C CA . SER A 1 96 ? 7.635 -8.724 -5.962 1.00 86.12 96 SER A CA 1
ATOM 803 C C . SER A 1 96 ? 7.339 -9.673 -4.791 1.00 86.12 96 SER A C 1
ATOM 805 O O . SER A 1 96 ? 6.278 -9.631 -4.155 1.00 86.12 96 SER A O 1
ATOM 807 N N . ASP A 1 97 ? 8.301 -10.531 -4.448 1.00 88.69 97 ASP A N 1
ATOM 808 C CA . ASP A 1 97 ? 8.197 -11.338 -3.227 1.00 88.69 97 ASP A CA 1
ATOM 809 C C . ASP A 1 97 ? 8.149 -10.463 -1.964 1.00 88.69 97 ASP A C 1
ATOM 811 O O . ASP A 1 97 ? 7.533 -10.854 -0.968 1.00 88.69 97 ASP A O 1
ATOM 815 N N . ASP A 1 98 ? 8.734 -9.262 -2.010 1.00 86.75 98 ASP A N 1
ATOM 816 C CA . ASP A 1 98 ? 8.625 -8.272 -0.939 1.00 86.75 98 ASP A CA 1
ATOM 817 C C . ASP A 1 98 ? 7.203 -7.727 -0.801 1.00 86.75 98 ASP A C 1
ATOM 819 O O . ASP A 1 98 ? 6.687 -7.699 0.316 1.00 86.75 98 ASP A O 1
ATOM 823 N N . ASP A 1 99 ? 6.517 -7.413 -1.902 1.00 88.69 99 ASP A N 1
ATOM 824 C CA . ASP A 1 99 ? 5.113 -6.976 -1.868 1.00 88.69 99 ASP A CA 1
ATOM 825 C C . ASP A 1 99 ? 4.212 -8.041 -1.225 1.00 88.69 99 ASP A C 1
ATOM 827 O O . ASP A 1 99 ? 3.349 -7.742 -0.394 1.00 88.69 99 ASP A O 1
ATOM 831 N N . ARG A 1 100 ? 4.444 -9.320 -1.550 1.00 91.12 100 ARG A N 1
ATOM 832 C CA . ARG A 1 100 ? 3.706 -10.445 -0.949 1.00 91.12 100 ARG A CA 1
ATOM 833 C C . ARG A 1 100 ? 4.014 -10.600 0.540 1.00 91.12 100 ARG A C 1
ATOM 835 O O . ARG A 1 100 ? 3.105 -10.866 1.330 1.00 91.12 100 ARG A O 1
ATOM 842 N N . ARG A 1 101 ? 5.278 -10.433 0.949 1.00 90.81 101 ARG A N 1
ATOM 843 C CA . ARG A 1 101 ? 5.669 -10.432 2.370 1.00 90.81 101 ARG A CA 1
ATOM 844 C C . ARG A 1 101 ? 4.995 -9.292 3.131 1.00 90.81 101 ARG A C 1
ATOM 846 O O . ARG A 1 101 ? 4.434 -9.537 4.198 1.00 90.81 101 ARG A O 1
ATOM 853 N N . GLN A 1 102 ? 4.992 -8.088 2.566 1.00 89.44 102 GLN A N 1
ATOM 854 C CA . GLN A 1 102 ? 4.338 -6.915 3.147 1.00 89.44 102 GLN A CA 1
ATOM 855 C C . GLN A 1 102 ? 2.821 -7.108 3.254 1.00 89.44 102 GLN A C 1
ATOM 857 O O . GLN A 1 102 ? 2.242 -6.809 4.297 1.00 89.44 102 GLN A O 1
ATOM 862 N N . LEU A 1 103 ? 2.170 -7.686 2.235 1.00 92.75 103 LEU A N 1
ATOM 863 C CA . LEU A 1 103 ? 0.746 -8.029 2.303 1.00 92.75 103 LEU A CA 1
ATOM 864 C C . LEU A 1 103 ? 0.453 -8.992 3.459 1.00 92.75 103 LEU A C 1
ATOM 866 O O . LEU A 1 103 ? -0.502 -8.786 4.209 1.00 92.75 103 LEU A O 1
ATOM 870 N N . LYS A 1 104 ? 1.264 -10.044 3.615 1.00 92.88 104 LYS A N 1
ATOM 871 C CA . LYS A 1 104 ? 1.114 -10.999 4.723 1.00 92.88 104 LYS A CA 1
ATOM 872 C C . LYS A 1 104 ? 1.244 -10.312 6.076 1.00 92.88 104 LYS A C 1
ATOM 874 O O . LYS A 1 104 ? 0.473 -10.622 6.982 1.00 92.88 104 LYS A O 1
ATOM 879 N N . ASP A 1 105 ? 2.185 -9.384 6.214 1.00 91.88 105 ASP A N 1
ATOM 880 C CA . ASP A 1 105 ? 2.371 -8.633 7.452 1.00 91.88 105 ASP A CA 1
ATOM 881 C C . ASP A 1 105 ? 1.176 -7.714 7.744 1.00 91.88 105 ASP A C 1
ATOM 883 O O . ASP A 1 105 ? 0.546 -7.820 8.794 1.00 91.88 105 ASP A O 1
ATOM 887 N N . LEU A 1 106 ? 0.735 -6.934 6.756 1.00 93.12 106 LEU A N 1
ATOM 888 C CA . LEU A 1 106 ? -0.475 -6.111 6.842 1.00 93.12 106 LEU A CA 1
ATOM 889 C C . LEU A 1 106 ? -1.711 -6.922 7.260 1.00 93.12 106 LEU A C 1
ATOM 891 O O . LEU A 1 106 ? -2.489 -6.488 8.115 1.00 93.12 106 LEU A O 1
ATOM 895 N N . LYS A 1 107 ? -1.896 -8.120 6.690 1.00 94.00 107 LYS A N 1
ATOM 896 C CA . LYS A 1 107 ? -3.009 -9.012 7.045 1.00 94.00 107 LYS A CA 1
ATOM 897 C C . LYS A 1 107 ? -2.967 -9.448 8.510 1.00 94.00 107 LYS A C 1
ATOM 899 O O . LYS A 1 107 ? -4.022 -9.486 9.143 1.00 94.00 107 LYS A O 1
ATOM 904 N N . LYS A 1 108 ? -1.784 -9.724 9.078 1.00 94.44 108 LYS A N 1
ATOM 905 C CA . LYS A 1 108 ? -1.640 -10.038 10.517 1.00 94.44 108 LYS A CA 1
ATOM 906 C C . LYS A 1 108 ? -2.113 -8.885 11.405 1.00 94.44 108 LYS A C 1
ATOM 908 O O . LYS A 1 108 ? -2.646 -9.1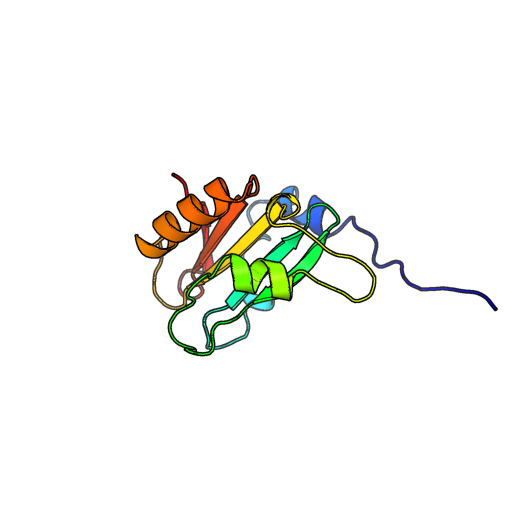31 12.482 1.00 94.44 108 LYS A O 1
ATOM 913 N N . HIS A 1 109 ? -1.986 -7.652 10.922 1.00 93.88 109 HIS A N 1
ATOM 914 C CA . HIS A 1 109 ? -2.440 -6.433 11.595 1.00 93.88 109 HIS A CA 1
ATOM 915 C C . HIS A 1 109 ? -3.882 -6.023 11.231 1.00 93.88 109 HIS A C 1
ATOM 917 O O . HIS A 1 109 ? -4.335 -4.924 11.547 1.00 93.88 109 HIS A O 1
ATOM 923 N N . GLY A 1 110 ? -4.646 -6.916 10.595 1.00 94.50 110 GLY A N 1
ATOM 924 C CA . GLY A 1 110 ? -6.075 -6.726 10.353 1.00 94.50 110 GLY A CA 1
ATOM 925 C C . GLY A 1 110 ? -6.421 -6.017 9.045 1.00 94.50 110 GLY A C 1
ATOM 926 O O . GLY A 1 110 ? -7.588 -5.660 8.853 1.00 94.50 110 GLY A O 1
ATOM 927 N N . PHE A 1 111 ? -5.459 -5.839 8.135 1.00 95.31 111 PHE A N 1
ATOM 928 C CA . PHE A 1 111 ? -5.735 -5.354 6.786 1.00 95.31 111 PHE A CA 1
ATOM 929 C C . PHE A 1 111 ? -6.676 -6.309 6.042 1.00 95.31 111 PHE A C 1
ATOM 931 O O . PHE A 1 111 ? -6.445 -7.517 5.975 1.00 95.31 111 PHE A O 1
ATOM 938 N N . LYS A 1 112 ? -7.744 -5.753 5.464 1.00 94.69 112 LYS A N 1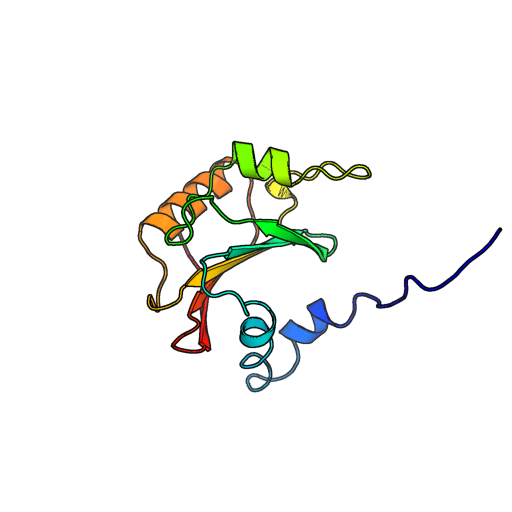
ATOM 939 C CA . LYS A 1 112 ? -8.750 -6.485 4.668 1.00 94.69 112 LYS A CA 1
ATOM 940 C C . LYS A 1 112 ? -9.044 -5.802 3.327 1.00 94.69 112 LYS A C 1
ATOM 942 O O . LYS A 1 112 ? -10.042 -6.122 2.686 1.00 94.69 112 LYS A O 1
ATOM 947 N N . GLY A 1 113 ? -8.235 -4.809 2.963 1.00 93.06 113 GLY A N 1
ATOM 948 C CA . GLY A 1 113 ? -8.400 -4.022 1.749 1.00 93.06 113 GLY A CA 1
ATOM 949 C C . GLY A 1 113 ? -7.755 -4.668 0.524 1.00 93.06 113 GLY A C 1
ATOM 950 O O . GLY A 1 113 ? -7.289 -5.806 0.564 1.00 93.06 113 GLY A O 1
ATOM 951 N N . LEU A 1 114 ? -7.711 -3.908 -0.569 1.00 94.12 114 LEU A N 1
ATOM 952 C CA . LEU A 1 114 ? -6.997 -4.277 -1.791 1.00 94.12 114 LEU A CA 1
ATOM 953 C C . LEU A 1 114 ? -5.556 -3.778 -1.731 1.00 94.12 114 LEU A C 1
ATOM 955 O O . LEU A 1 114 ? -5.338 -2.609 -1.425 1.00 94.12 114 LEU A O 1
ATOM 959 N N . PHE A 1 115 ? -4.589 -4.623 -2.080 1.00 93.00 115 PHE A N 1
ATOM 960 C CA . PHE A 1 115 ? -3.202 -4.204 -2.277 1.00 93.00 115 PHE A CA 1
ATOM 961 C C . PHE A 1 115 ? -2.878 -4.277 -3.770 1.00 93.00 115 PHE A C 1
ATOM 963 O O . PHE A 1 115 ? -2.826 -5.350 -4.365 1.00 93.00 115 PHE A O 1
ATOM 970 N N . LEU A 1 116 ? -2.725 -3.112 -4.390 1.00 91.75 116 LEU A N 1
ATOM 971 C CA . LEU A 1 116 ? -2.489 -2.949 -5.813 1.00 91.75 116 LEU A CA 1
ATOM 972 C C . LEU A 1 116 ? -1.050 -2.501 -6.082 1.00 91.75 116 LEU A C 1
ATOM 974 O O . LEU A 1 116 ? -0.545 -1.607 -5.411 1.00 91.75 116 LEU A O 1
ATOM 978 N N . ILE A 1 117 ? -0.435 -3.067 -7.113 1.00 89.62 117 ILE A N 1
ATOM 979 C CA . ILE A 1 117 ? 0.812 -2.578 -7.704 1.00 89.62 117 ILE A CA 1
ATOM 980 C C . ILE A 1 117 ? 0.465 -1.816 -8.972 1.00 89.62 117 ILE A C 1
ATOM 982 O O . ILE A 1 117 ? -0.244 -2.344 -9.824 1.00 89.62 117 ILE A O 1
ATOM 986 N N . TYR A 1 118 ? 0.955 -0.593 -9.120 1.00 88.62 118 TYR A N 1
ATOM 987 C CA . TYR A 1 118 ? 0.848 0.194 -10.342 1.00 88.62 118 TYR A CA 1
ATOM 988 C C . TYR A 1 118 ? 2.221 0.306 -11.012 1.00 88.62 118 TYR A C 1
ATOM 990 O O . TYR A 1 118 ? 3.107 0.990 -10.512 1.00 88.62 118 TYR A O 1
ATOM 998 N N . CYS A 1 119 ? 2.396 -0.329 -12.168 1.00 86.25 119 CYS A N 1
ATOM 999 C CA . CYS A 1 119 ? 3.628 -0.226 -12.944 1.00 86.25 119 CYS A CA 1
ATOM 1000 C C . CYS A 1 119 ? 3.567 1.002 -13.860 1.00 86.25 119 CYS A C 1
ATOM 1002 O O . CYS A 1 119 ? 2.795 1.028 -14.821 1.00 86.25 119 CYS A O 1
ATOM 1004 N N . LYS A 1 120 ? 4.414 2.007 -13.611 1.00 81.75 120 LYS A N 1
ATOM 1005 C CA . LYS A 1 120 ? 4.458 3.256 -14.390 1.00 81.75 120 LYS A CA 1
ATOM 1006 C C . LYS A 1 120 ? 4.877 3.018 -15.842 1.00 81.75 120 LYS A C 1
ATOM 1008 O O . LYS A 1 120 ? 4.281 3.605 -16.742 1.00 81.75 120 LYS A O 1
ATOM 1013 N N . ARG A 1 121 ? 5.858 2.136 -16.085 1.00 82.88 121 ARG A N 1
ATOM 1014 C CA . ARG A 1 121 ? 6.357 1.803 -17.435 1.00 82.88 121 ARG A CA 1
ATOM 1015 C C . ARG A 1 121 ? 5.282 1.193 -18.329 1.00 82.88 121 ARG A C 1
ATOM 1017 O O . ARG A 1 121 ? 5.204 1.534 -19.505 1.00 82.88 121 ARG A O 1
ATOM 1024 N N . THR A 1 122 ? 4.477 0.281 -17.790 1.00 84.31 122 THR A N 1
ATOM 1025 C CA . THR A 1 122 ? 3.446 -0.430 -18.566 1.00 84.31 122 THR A CA 1
ATOM 1026 C C . THR A 1 122 ? 2.057 0.188 -18.421 1.00 84.31 122 THR A C 1
ATOM 1028 O O . THR A 1 122 ? 1.160 -0.155 -19.190 1.00 84.31 122 THR A O 1
ATOM 1031 N N . ASN A 1 123 ? 1.884 1.103 -17.461 1.00 82.19 123 ASN A N 1
ATOM 1032 C CA . ASN A 1 123 ? 0.615 1.715 -17.077 1.00 82.19 123 ASN A CA 1
ATOM 1033 C C . ASN A 1 123 ? -0.464 0.675 -16.724 1.00 82.19 123 ASN A C 1
ATOM 1035 O O . ASN A 1 123 ? -1.644 0.817 -17.053 1.00 82.19 123 ASN A O 1
ATOM 1039 N N . LYS A 1 124 ? -0.030 -0.415 -16.087 1.00 83.88 124 LYS A N 1
ATOM 1040 C CA . LYS A 1 124 ? -0.885 -1.520 -15.650 1.00 83.88 124 LYS A CA 1
ATOM 1041 C C . LYS A 1 124 ? -0.973 -1.558 -14.135 1.00 83.88 124 LYS A C 1
ATOM 1043 O O . LYS A 1 124 ? -0.065 -1.120 -13.432 1.00 83.88 124 LYS A O 1
ATOM 1048 N N . THR A 1 125 ? -2.078 -2.113 -13.652 1.00 86.19 125 THR A N 1
ATOM 1049 C CA . THR A 1 125 ? -2.310 -2.342 -12.229 1.00 86.19 125 THR A CA 1
ATOM 1050 C C . THR A 1 125 ? -2.505 -3.827 -11.973 1.00 86.19 125 THR A C 1
ATOM 1052 O O . THR A 1 125 ? -3.294 -4.473 -12.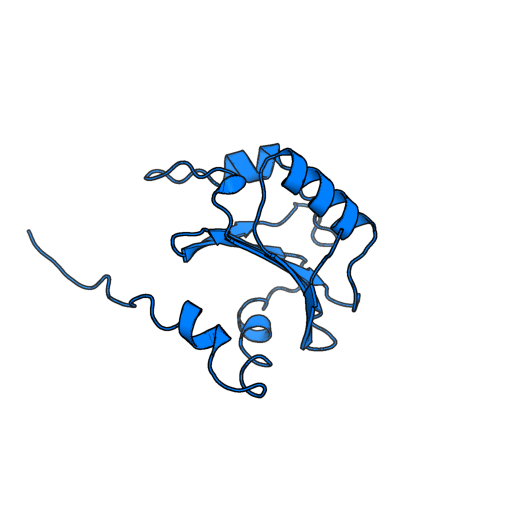662 1.00 86.19 125 THR A O 1
ATOM 1055 N N . TYR A 1 126 ? -1.828 -4.345 -10.957 1.00 87.31 126 TYR A N 1
ATOM 1056 C CA . TYR A 1 126 ? -1.838 -5.746 -10.562 1.00 87.31 126 TYR A CA 1
ATOM 1057 C C . TYR A 1 126 ? -2.345 -5.863 -9.135 1.00 87.31 126 TYR A C 1
ATOM 1059 O O . TYR A 1 126 ? -2.040 -5.025 -8.293 1.00 87.31 126 TYR A O 1
ATOM 1067 N N . HIS A 1 127 ? -3.139 -6.889 -8.856 1.00 88.25 127 HIS A N 1
ATOM 1068 C CA . HIS A 1 127 ? -3.594 -7.173 -7.502 1.00 88.25 127 HIS A CA 1
ATOM 1069 C C . HIS A 1 127 ? -2.600 -8.130 -6.845 1.00 88.25 127 HIS A C 1
ATOM 1071 O O . HIS A 1 127 ? -2.403 -9.236 -7.348 1.00 88.25 127 HIS A O 1
ATOM 1077 N N . VAL A 1 128 ? -1.997 -7.720 -5.728 1.00 88.12 128 VAL A N 1
ATOM 1078 C CA . VAL A 1 128 ? -1.190 -8.614 -4.896 1.00 88.12 128 VAL A CA 1
ATOM 1079 C C . VAL A 1 128 ? -2.137 -9.585 -4.203 1.00 88.12 128 VAL A C 1
ATOM 1081 O O . VAL A 1 128 ? -3.007 -9.179 -3.432 1.00 88.12 128 VAL A O 1
ATOM 1084 N N . GLN A 1 129 ? -1.980 -10.869 -4.500 1.00 84.50 129 GLN A N 1
ATOM 1085 C CA . GLN A 1 129 ? -2.705 -11.948 -3.840 1.00 84.50 129 GLN A CA 1
ATOM 1086 C C . GLN A 1 129 ? -1.746 -12.734 -2.944 1.00 84.50 129 GLN A C 1
ATOM 1088 O O . GLN A 1 129 ? -0.527 -12.664 -3.104 1.00 84.50 129 GLN A O 1
ATOM 1093 N N . ASP A 1 130 ? -2.328 -13.422 -1.971 1.00 66.56 130 ASP A N 1
ATOM 1094 C CA . ASP A 1 130 ? -1.636 -14.269 -0.998 1.00 66.56 130 ASP A CA 1
ATOM 1095 C C . ASP A 1 130 ? -1.692 -15.730 -1.439 1.00 66.56 130 ASP A C 1
ATOM 1097 O O . ASP A 1 130 ? -2.782 -16.123 -1.922 1.00 66.56 130 ASP A O 1
#

pLDDT: mean 74.36, std 20.4, range [28.02, 95.31]

Radius of gyration: 15.49 Å; chains: 1; bounding box: 36×46×36 Å

Secondary structure (DSSP, 8-state):
---------THHHHHTTTS-TTSGGGTHHHH--SSS--EEEEETT--EEEE--SSTT-----HHHHHHHTB-SS-B--GGGEEEEEEEESS--S--HHHHHHHHHHHHTT--SEEEEEETTTTEEEE---

Organism: NCBI:txid412755

Sequence (130 aa):
MVLMRKFVTWISLILIFSVSMWGKINFFSKLFTEPIEVLYIIMKDGAPFRYTSFDENRIWLNVEEMERGLRTPDKKYSISDIAIIIHNHFIEDEASDDDRRQLKDLKKHGFKGLFLIYCKRTNKTYHVQD

Foldseek 3Di:
DDDDDPPPDDPVVVVLVVDDPPPLLPDVLVVPVDPFKKKWWAFPVRDIDIDDDPPRHDDDDDQVVVQVSCDDPVDRDFLLRTAEIEIEDAADPAQDPSNLVNVVVSVVRNHPHWYWYQYNVVSDIDTRDD